Protein AF-A0A844EHK1-F1 (afdb_monomer)

InterPro domains:
  IPR004013 PHP domain [PF02811] (5-80)
  IPR010140 Histidinol phosphate phosphatase, HisJ [PTHR21039] (1-87)
  IPR016195 Polymerase/histidinol phosphatase-like [SSF89550] (1-87)

Organism: NCBI:txid152331

Mean predicted aligned error: 2.25 Å

Secondary structure (DSSP, 8-state):
--EEEEE--TT-TTS----HHHHHHHHHHTT-SEEEE-PPPPPPGGGGGT--S-THHHHSSS--GGGHHHHHHHHHHHHHHTTTT--

Solvent-accessible surface area (backbone atoms only — not comparable to full-atom values): 5171 Å² total; per-residue (Å²): 137,43,68,47,80,75,35,70,33,49,62,32,66,74,48,93,55,53,58,47,66,61,54,52,56,49,39,48,76,71,60,32,47,32,63,36,85,54,63,54,69,51,73,61,80,70,52,72,79,73,63,85,73,60,70,58,73,67,72,31,64,25,30,59,75,85,45,48,65,59,50,51,51,52,52,52,51,50,50,64,75,36,53,94,69,37,76

Sequence (87 aa):
MKREGHSHTEFCPHGSGDDVELMIQKAIKLGFQEYSITEHAPLPKQFAQRYAGQKTGLTEAAMAAGDLDAYFEKANRMKAKYADQIK

Radius of gyration: 14.9 Å; Cα contacts (8 Å, |Δi|>4): 104; chains: 1; bounding box: 32×22×42 Å

pLDDT: mean 97.66, std 1.94, range [84.62, 98.88]

Foldseek 3Di:
DAEAADDEALQQQPDPNDHVLVVVVVCLVVPAAEYDHDFDDQDDPCVVVVDDDDPCCNPRRGGHPVCVVVVCVSVVVSCVVCVVRHD

Structure (mmCIF, N/CA/C/O backbone):
data_AF-A0A844EHK1-F1
#
_entry.id   AF-A0A844EHK1-F1
#
loop_
_atom_site.group_PDB
_atom_site.id
_atom_site.type_symbol
_atom_site.label_atom_id
_atom_site.label_alt_id
_atom_site.label_comp_id
_atom_site.label_asym_id
_atom_site.label_entity_id
_atom_site.label_seq_id
_atom_site.pdbx_PDB_ins_code
_atom_site.Cartn_x
_atom_site.Cartn_y
_atom_site.Cartn_z
_atom_site.occupancy
_atom_site.B_iso_or_equiv
_atom_site.auth_seq_id
_atom_site.auth_comp_id
_atom_site.auth_asym_id
_atom_site.auth_atom_id
_atom_site.pdbx_PDB_model_num
ATOM 1 N N . MET A 1 1 ? -17.362 12.990 10.837 1.00 84.62 1 MET A N 1
ATOM 2 C CA . MET A 1 1 ? -16.584 11.776 10.519 1.00 84.62 1 MET A CA 1
ATOM 3 C C . MET A 1 1 ? -15.223 12.209 10.005 1.00 84.62 1 MET A C 1
ATOM 5 O O . MET A 1 1 ? -15.186 13.008 9.077 1.00 84.62 1 MET A O 1
ATOM 9 N N . LYS A 1 2 ? -14.126 11.781 10.638 1.00 97.62 2 LYS A N 1
ATOM 10 C CA . LYS A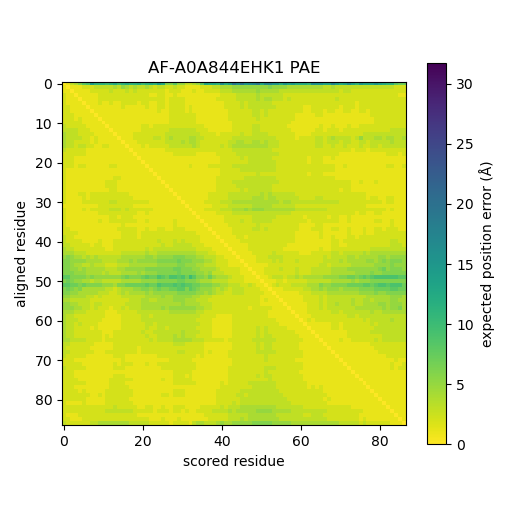 1 2 ? -12.759 12.149 10.228 1.00 97.62 2 LYS A CA 1
ATOM 11 C C . LYS A 1 2 ? -12.205 11.059 9.307 1.00 97.62 2 LYS A C 1
ATOM 13 O O . LYS A 1 2 ? -12.229 9.895 9.697 1.00 97.62 2 LYS A O 1
ATOM 18 N N . ARG A 1 3 ? -11.748 11.418 8.106 1.00 98.31 3 ARG A N 1
ATOM 19 C CA . ARG A 1 3 ? -11.352 10.469 7.053 1.00 98.31 3 ARG A CA 1
ATOM 20 C C . ARG A 1 3 ? -9.990 10.821 6.462 1.00 98.31 3 ARG A C 1
ATOM 22 O O . ARG A 1 3 ? -9.757 11.988 6.167 1.00 98.31 3 ARG A O 1
ATOM 29 N N . GLU A 1 4 ? -9.158 9.803 6.260 1.00 98.25 4 GLU A N 1
ATOM 30 C CA . GLU A 1 4 ? -7.997 9.844 5.371 1.00 98.25 4 GLU A CA 1
ATOM 31 C C . GLU A 1 4 ? -8.391 9.165 4.055 1.00 98.25 4 GLU A C 1
ATOM 33 O O . GLU A 1 4 ? -8.804 8.005 4.038 1.00 98.25 4 GLU A O 1
ATOM 38 N N . GLY A 1 5 ? -8.372 9.928 2.968 1.00 98.31 5 GLY A N 1
ATOM 39 C CA . GLY A 1 5 ? -8.830 9.486 1.653 1.00 98.31 5 GLY A CA 1
ATOM 40 C C . GLY A 1 5 ? -7.700 9.159 0.686 1.00 98.31 5 GLY A C 1
ATOM 41 O O . GLY A 1 5 ? -7.988 8.597 -0.368 1.00 98.31 5 GLY A O 1
ATOM 42 N N . HIS A 1 6 ? -6.459 9.517 1.022 1.00 98.56 6 HIS A N 1
ATOM 43 C CA . HIS A 1 6 ? -5.302 9.355 0.153 1.00 98.56 6 HIS A CA 1
ATOM 44 C C . HIS A 1 6 ? -4.059 9.051 0.991 1.00 98.56 6 HIS A C 1
ATOM 46 O O . HIS A 1 6 ? -3.436 9.947 1.560 1.0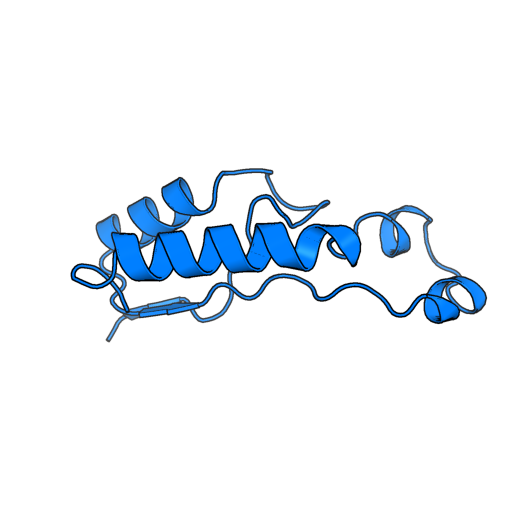0 98.56 6 HIS A O 1
ATOM 52 N N . SER A 1 7 ? -3.654 7.785 1.030 1.00 98.38 7 SER A N 1
ATOM 53 C CA . SER A 1 7 ? -2.408 7.366 1.668 1.00 98.38 7 SER A CA 1
ATOM 54 C C . SER A 1 7 ? -1.647 6.336 0.835 1.00 98.38 7 SER A C 1
ATOM 56 O O . SER A 1 7 ? -2.193 5.691 -0.059 1.00 98.38 7 SER A O 1
ATOM 58 N N . HIS A 1 8 ? -0.364 6.194 1.148 1.00 98.62 8 HIS A N 1
ATOM 59 C CA . HIS A 1 8 ? 0.552 5.246 0.519 1.00 98.62 8 HIS A CA 1
ATOM 60 C C . HIS A 1 8 ? 1.074 4.249 1.555 1.00 98.62 8 HIS A C 1
ATOM 62 O O . HIS A 1 8 ? 0.720 4.324 2.734 1.00 98.62 8 HIS A O 1
ATOM 68 N N . THR A 1 9 ? 1.890 3.306 1.104 1.00 98.75 9 THR A N 1
ATOM 69 C CA . THR A 1 9 ? 2.385 2.178 1.897 1.00 98.75 9 THR A CA 1
ATOM 70 C C . THR A 1 9 ? 3.881 1.967 1.682 1.00 98.75 9 THR A C 1
ATOM 72 O O . THR A 1 9 ? 4.521 2.683 0.909 1.00 98.75 9 THR A O 1
ATOM 75 N N . GLU A 1 10 ? 4.431 0.929 2.306 1.00 98.69 10 GLU A N 1
ATOM 76 C CA . GLU A 1 10 ? 5.774 0.426 2.021 1.00 98.69 10 GLU A CA 1
ATOM 77 C C . GLU A 1 10 ? 5.976 -0.014 0.554 1.00 98.69 10 GLU A C 1
ATOM 79 O O . GLU A 1 10 ? 7.113 -0.153 0.112 1.00 98.69 10 GLU A O 1
ATOM 84 N N . PHE A 1 11 ? 4.899 -0.203 -0.222 1.00 98.56 11 PHE A N 1
ATOM 85 C CA . PHE A 1 11 ? 4.963 -0.522 -1.655 1.00 98.56 11 PHE A CA 1
ATOM 86 C C . PHE A 1 11 ? 5.244 0.702 -2.540 1.00 98.56 11 PHE A C 1
ATOM 88 O O . PHE A 1 11 ? 5.441 0.551 -3.746 1.00 98.56 11 PHE A O 1
ATOM 95 N N . CYS A 1 12 ? 5.263 1.908 -1.969 1.00 98.38 12 CYS A N 1
ATOM 96 C CA . CYS A 1 12 ? 5.616 3.140 -2.659 1.00 98.38 12 CYS A CA 1
ATOM 97 C C . CYS A 1 12 ? 7.147 3.285 -2.728 1.00 98.38 12 CYS A C 1
ATOM 99 O O . CYS A 1 12 ? 7.762 3.576 -1.698 1.00 98.38 12 CYS A O 1
ATOM 101 N N . PRO A 1 13 ? 7.802 3.143 -3.899 1.00 98.06 13 PRO A N 1
ATOM 102 C CA . PRO A 1 13 ? 9.268 3.124 -3.947 1.00 98.06 13 PRO A CA 1
ATOM 103 C C . PRO A 1 13 ? 9.914 4.456 -3.547 1.00 98.06 13 PRO A C 1
ATOM 105 O O . PRO A 1 13 ? 11.036 4.473 -3.051 1.00 98.06 13 PRO A O 1
ATOM 108 N N . HIS A 1 14 ? 9.202 5.567 -3.746 1.00 97.75 14 HIS A N 1
ATOM 109 C CA . HIS A 1 14 ? 9.620 6.905 -3.322 1.00 97.75 14 HIS A CA 1
ATOM 110 C C . HIS A 1 14 ? 8.976 7.347 -1.993 1.00 97.75 14 HIS A C 1
ATOM 112 O O . HIS A 1 14 ? 8.981 8.534 -1.660 1.00 97.75 14 HIS A O 1
ATOM 118 N N . GLY A 1 15 ? 8.323 6.430 -1.273 1.00 96.69 15 GLY A N 1
ATOM 119 C CA . GLY A 1 15 ? 7.747 6.686 0.045 1.00 96.69 15 GLY A CA 1
ATOM 120 C C . GLY A 1 15 ? 8.805 6.690 1.152 1.00 96.69 15 GLY A C 1
ATOM 121 O O . GLY A 1 15 ? 9.992 6.488 0.910 1.00 96.69 15 GLY A O 1
ATOM 122 N N . SER A 1 16 ? 8.375 6.884 2.402 1.00 97.25 16 SER A N 1
ATOM 123 C CA . SER A 1 16 ? 9.267 6.751 3.567 1.00 97.25 16 SER A CA 1
ATOM 124 C C . SER A 1 16 ? 9.701 5.306 3.838 1.00 97.25 16 SER A C 1
ATOM 126 O O . SER A 1 16 ? 10.658 5.091 4.578 1.00 97.25 16 SER A O 1
ATOM 128 N N . GLY A 1 17 ? 9.000 4.323 3.262 1.00 97.25 17 GLY A N 1
ATOM 129 C CA . GLY A 1 17 ? 9.205 2.898 3.529 1.00 97.25 17 GLY A CA 1
ATOM 130 C C . GLY A 1 17 ? 8.592 2.416 4.849 1.00 97.25 17 GLY A C 1
ATOM 131 O O . GLY A 1 17 ? 8.851 1.285 5.256 1.00 97.25 17 GLY A O 1
ATOM 132 N N . ASP A 1 18 ? 7.796 3.251 5.524 1.00 98.38 18 ASP A N 1
ATOM 133 C CA . ASP A 1 18 ? 7.099 2.857 6.750 1.00 98.38 18 ASP A CA 1
ATOM 134 C C . ASP A 1 18 ? 6.060 1.762 6.468 1.00 98.38 18 ASP A C 1
ATOM 136 O O . ASP A 1 18 ? 5.329 1.823 5.480 1.00 98.38 18 ASP A O 1
ATOM 140 N N . ASP A 1 19 ? 5.945 0.791 7.380 1.00 98.62 19 ASP A N 1
ATOM 141 C CA . ASP A 1 19 ? 4.889 -0.223 7.313 1.00 98.62 19 ASP A CA 1
ATOM 142 C C . ASP A 1 19 ? 3.513 0.449 7.450 1.00 98.62 19 ASP A C 1
ATOM 144 O O . ASP A 1 19 ? 3.249 1.171 8.422 1.00 98.62 19 ASP A O 1
ATOM 148 N N . VAL A 1 20 ? 2.610 0.170 6.507 1.00 98.81 20 VAL A N 1
ATOM 149 C CA . VAL A 1 20 ? 1.240 0.701 6.508 1.00 98.81 20 VAL A CA 1
ATOM 150 C C . VAL A 1 20 ? 0.490 0.441 7.821 1.00 98.81 20 VAL A C 1
ATOM 152 O O . VAL A 1 20 ? -0.354 1.241 8.225 1.00 98.81 20 VAL A O 1
ATOM 155 N N . GLU A 1 21 ? 0.812 -0.627 8.552 1.00 98.81 21 GLU A N 1
ATOM 156 C CA . GLU A 1 21 ? 0.228 -0.901 9.862 1.00 98.81 21 GLU A CA 1
ATOM 157 C C . GLU A 1 21 ? 0.521 0.226 10.866 1.00 98.81 21 GLU A C 1
ATOM 159 O O . GLU A 1 21 ? -0.380 0.664 11.586 1.00 98.81 21 GLU A O 1
ATOM 164 N N . LEU A 1 22 ? 1.751 0.749 10.889 1.00 98.75 22 LEU A N 1
ATOM 165 C CA . LEU A 1 22 ? 2.122 1.864 11.767 1.00 98.75 22 LEU A CA 1
ATOM 166 C C . LEU A 1 22 ? 1.325 3.124 11.416 1.00 98.75 22 LEU A C 1
ATOM 168 O O . LEU A 1 22 ? 0.893 3.869 12.304 1.00 98.75 22 LEU A O 1
ATOM 172 N N . MET A 1 23 ? 1.085 3.341 10.123 1.00 98.75 23 MET A N 1
ATOM 173 C CA . MET A 1 23 ? 0.300 4.466 9.620 1.00 98.75 23 MET A CA 1
ATOM 174 C C . MET A 1 23 ? -1.177 4.345 10.022 1.00 98.75 23 MET A C 1
ATOM 176 O O . MET A 1 23 ? -1.753 5.317 10.517 1.00 98.75 23 MET A O 1
ATOM 180 N N . ILE A 1 24 ? -1.769 3.152 9.907 1.00 98.88 24 ILE A N 1
ATOM 181 C CA . ILE A 1 24 ? -3.146 2.866 10.345 1.00 98.88 24 ILE A CA 1
ATOM 182 C C . ILE A 1 24 ? -3.283 3.056 11.860 1.00 98.88 24 ILE A C 1
ATOM 184 O O . ILE A 1 24 ? -4.187 3.754 12.322 1.00 98.88 24 ILE A O 1
ATOM 188 N N . GLN A 1 25 ? -2.354 2.512 12.652 1.00 98.88 25 GLN A N 1
ATOM 189 C CA . GLN A 1 25 ? -2.351 2.687 14.108 1.00 98.88 25 GLN A CA 1
ATOM 190 C C . GLN A 1 25 ? -2.256 4.167 14.506 1.00 98.88 25 GLN A C 1
ATOM 192 O O . GLN A 1 25 ? -2.907 4.606 15.459 1.00 98.88 25 GLN A O 1
ATOM 197 N N . LYS A 1 26 ? -1.467 4.963 13.775 1.00 98.75 26 LYS A N 1
ATOM 198 C CA . LYS A 1 26 ? -1.396 6.415 13.970 1.00 98.75 26 LYS A CA 1
ATOM 199 C C . LYS A 1 26 ? -2.719 7.095 13.611 1.00 98.75 26 LYS A C 1
ATOM 201 O O . LYS A 1 26 ? -3.166 7.951 14.371 1.00 98.75 26 LYS A O 1
ATOM 206 N N . ALA A 1 27 ? -3.366 6.709 12.511 1.00 98.75 27 ALA A N 1
ATOM 207 C CA . ALA A 1 27 ? -4.670 7.246 12.120 1.00 98.75 27 ALA A CA 1
ATOM 208 C C . ALA A 1 27 ? -5.740 6.981 13.197 1.00 98.75 27 ALA A C 1
ATOM 210 O O . ALA A 1 27 ? -6.441 7.911 13.603 1.00 98.75 27 ALA A O 1
ATOM 211 N N . ILE A 1 28 ? -5.789 5.762 13.744 1.00 98.75 28 ILE A N 1
ATOM 212 C CA . ILE A 1 28 ? -6.678 5.394 14.859 1.00 98.75 28 ILE A CA 1
ATOM 213 C C . ILE A 1 28 ? -6.415 6.288 16.080 1.00 98.75 28 ILE A C 1
ATOM 215 O O . ILE A 1 28 ? -7.338 6.916 16.597 1.00 98.75 28 ILE A O 1
ATOM 219 N N . LYS A 1 29 ? -5.149 6.432 16.505 1.00 98.69 29 LYS A N 1
ATOM 220 C CA . LYS A 1 29 ? -4.766 7.306 17.636 1.00 98.69 29 LYS A CA 1
ATOM 221 C C . LYS A 1 29 ? -5.166 8.770 17.425 1.00 98.69 29 LYS A C 1
ATOM 223 O O . LYS A 1 29 ? -5.458 9.474 18.385 1.00 98.69 29 LYS A O 1
ATOM 228 N N . LEU A 1 30 ? -5.183 9.232 16.176 1.00 98.50 30 LEU A N 1
ATOM 229 C CA . LEU A 1 30 ? -5.589 10.588 15.796 1.00 98.50 30 LEU A CA 1
ATOM 230 C C . LEU A 1 30 ? -7.110 10.743 15.604 1.00 98.50 30 LEU A C 1
ATOM 232 O O . LEU A 1 30 ? -7.559 11.819 15.187 1.00 98.50 30 LEU A O 1
ATOM 236 N N . GLY A 1 31 ? -7.900 9.703 15.885 1.00 98.44 31 GLY A N 1
ATOM 237 C CA . GLY A 1 31 ? -9.362 9.723 15.834 1.00 98.44 31 GLY A CA 1
ATOM 238 C C . GLY A 1 31 ? -9.956 9.671 14.423 1.00 98.44 31 GLY A C 1
ATOM 239 O O . GLY A 1 31 ? -11.073 10.155 14.222 1.00 98.44 31 GLY A O 1
ATOM 240 N N . PHE A 1 32 ? -9.217 9.154 13.434 1.00 98.75 32 PHE A N 1
ATOM 241 C CA . PHE A 1 32 ? -9.783 8.851 12.116 1.00 98.75 32 PHE A CA 1
ATOM 242 C C . PHE A 1 32 ? -10.730 7.648 12.197 1.00 98.75 32 PHE A C 1
ATOM 244 O O . PHE A 1 32 ? -10.499 6.715 12.955 1.00 98.75 32 PHE A O 1
ATOM 251 N N . GLN A 1 33 ? -11.806 7.701 11.414 1.00 98.44 33 GLN A N 1
ATOM 252 C CA . GLN A 1 33 ? -12.882 6.702 11.373 1.00 98.44 33 GLN A CA 1
ATOM 253 C C . GLN A 1 33 ? -12.927 5.960 10.032 1.00 98.44 33 GLN A C 1
ATOM 255 O O . GLN A 1 33 ? -13.505 4.882 9.959 1.00 98.44 33 GLN A O 1
ATOM 260 N N . GLU A 1 34 ? -12.316 6.523 8.987 1.00 98.62 34 GLU A N 1
ATOM 261 C CA . GLU A 1 34 ? -12.195 5.915 7.660 1.00 98.62 34 GLU A CA 1
ATOM 262 C C . GLU A 1 34 ? -10.788 6.178 7.106 1.00 98.62 34 GLU A C 1
ATOM 264 O O . GLU A 1 34 ? -10.278 7.299 7.237 1.00 98.62 34 GLU A O 1
ATOM 269 N N . TYR A 1 35 ? -10.171 5.161 6.505 1.00 98.69 35 TYR A N 1
ATOM 270 C CA . TYR A 1 35 ? -8.810 5.216 5.970 1.00 98.69 35 TYR A CA 1
ATOM 271 C C . TYR A 1 35 ? -8.718 4.504 4.617 1.00 98.69 35 TYR A C 1
ATOM 273 O O . TYR A 1 35 ? -9.072 3.337 4.481 1.00 98.69 35 TYR A O 1
ATOM 281 N N . SER A 1 36 ? -8.236 5.203 3.591 1.00 98.69 36 SER A N 1
ATOM 282 C CA . SER A 1 36 ? -8.080 4.657 2.239 1.00 98.69 36 SER A CA 1
ATOM 283 C C . SER A 1 36 ? -6.607 4.431 1.910 1.00 98.69 36 SER A C 1
ATOM 285 O O . SER A 1 36 ? -5.847 5.390 1.862 1.00 98.69 36 SER A O 1
ATOM 287 N N . ILE A 1 37 ? -6.232 3.181 1.625 1.00 98.75 37 ILE A N 1
ATOM 288 C CA . ILE A 1 37 ? -4.938 2.844 1.016 1.00 98.75 37 ILE A CA 1
ATOM 289 C C . ILE A 1 37 ? -5.059 3.072 -0.497 1.00 98.75 37 ILE A C 1
ATOM 291 O O . ILE A 1 37 ? -5.884 2.433 -1.153 1.00 98.75 37 ILE A O 1
ATOM 295 N N . THR A 1 38 ? -4.261 3.989 -1.046 1.00 98.50 38 THR A N 1
ATOM 296 C CA . THR A 1 38 ? -4.342 4.449 -2.443 1.00 98.50 38 THR A CA 1
ATOM 297 C C . THR A 1 38 ? -2.969 4.438 -3.106 1.00 98.50 38 THR A C 1
ATOM 299 O O . THR A 1 38 ? -2.457 5.471 -3.538 1.00 98.50 38 THR A O 1
ATOM 302 N N . GLU A 1 39 ? -2.349 3.262 -3.159 1.00 98.62 39 GLU A N 1
ATOM 303 C CA . GLU A 1 39 ? -1.002 3.133 -3.705 1.00 98.62 39 GLU A CA 1
ATOM 304 C C . GLU A 1 39 ? -0.932 3.434 -5.213 1.00 98.62 39 GLU A C 1
ATOM 306 O O . GLU A 1 39 ? -1.914 3.293 -5.950 1.00 98.62 39 GLU A O 1
ATOM 311 N N . HIS A 1 40 ? 0.246 3.839 -5.687 1.00 98.50 40 HIS A N 1
ATOM 312 C CA . HIS A 1 40 ? 0.498 4.053 -7.106 1.00 98.50 40 HIS A CA 1
ATOM 313 C C . HIS A 1 40 ?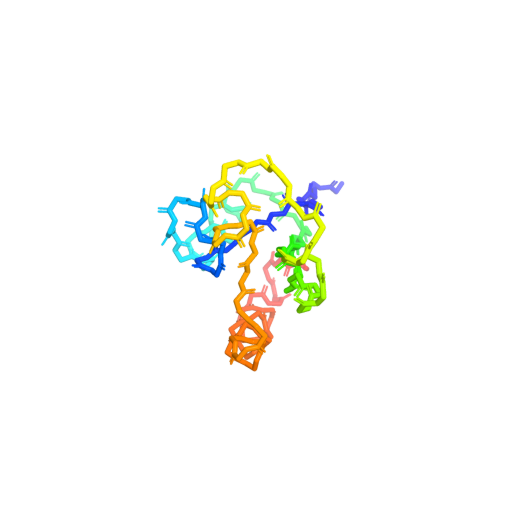 0.391 2.743 -7.895 1.00 98.50 40 HIS A C 1
ATOM 315 O O . HIS A 1 40 ? 1.163 1.804 -7.694 1.00 98.50 40 HIS A O 1
ATOM 321 N N . ALA A 1 41 ? -0.557 2.698 -8.833 1.00 98.19 41 ALA A N 1
ATOM 322 C CA . ALA A 1 41 ? -0.713 1.570 -9.740 1.00 98.19 41 ALA A CA 1
ATOM 323 C C . ALA A 1 41 ? 0.527 1.406 -10.644 1.00 98.19 41 ALA A C 1
ATOM 325 O O . ALA A 1 41 ? 1.084 2.416 -11.088 1.00 98.19 41 ALA A O 1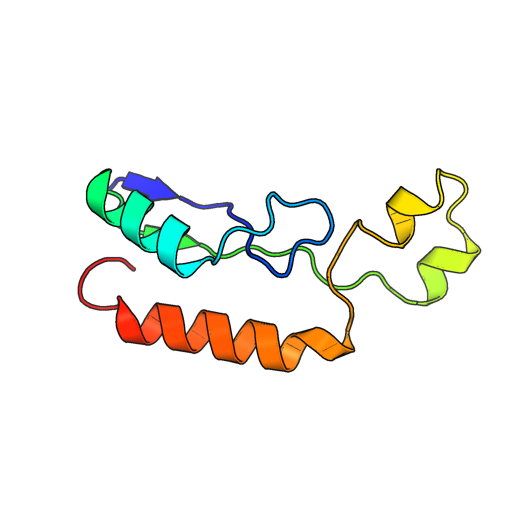
ATOM 326 N N . PRO A 1 42 ? 0.926 0.163 -10.981 1.00 98.19 42 PRO A N 1
ATOM 327 C CA . PRO A 1 42 ? 2.057 -0.086 -11.865 1.00 98.19 42 PRO A CA 1
ATOM 328 C C . PRO A 1 42 ? 1.955 0.680 -13.185 1.00 98.19 42 PRO A C 1
ATOM 330 O O . PRO A 1 42 ? 0.908 0.695 -13.841 1.00 98.19 42 PRO A O 1
ATOM 333 N N . LEU A 1 43 ? 3.070 1.274 -13.610 1.00 97.44 43 LEU A N 1
ATOM 334 C CA . LEU A 1 43 ? 3.125 1.978 -14.886 1.00 97.44 43 LEU A CA 1
ATOM 335 C C . LEU A 1 43 ? 2.938 1.002 -16.064 1.00 97.44 43 LEU A C 1
ATOM 337 O O . LEU A 1 43 ? 3.496 -0.102 -16.056 1.00 97.44 43 LEU A O 1
ATOM 341 N N . PRO A 1 44 ? 2.221 1.400 -17.133 1.00 96.00 44 PRO A N 1
ATOM 342 C CA . PRO A 1 44 ? 2.152 0.608 -18.356 1.00 96.00 44 PRO A CA 1
ATOM 343 C C . PRO A 1 44 ? 3.549 0.371 -18.939 1.00 96.00 44 PRO A C 1
ATOM 345 O O . PRO A 1 44 ? 4.317 1.316 -19.118 1.00 96.00 44 PRO A O 1
ATOM 348 N N . LYS A 1 45 ? 3.873 -0.871 -19.320 1.00 93.38 45 LYS A N 1
ATOM 349 C CA . LYS A 1 45 ? 5.211 -1.226 -19.841 1.00 93.38 45 LYS A CA 1
ATOM 350 C C . LYS A 1 45 ? 5.640 -0.362 -21.034 1.00 93.38 45 LYS A C 1
ATOM 352 O O . LYS A 1 45 ? 6.808 -0.009 -21.159 1.00 93.38 45 LYS A O 1
ATOM 357 N N . GLN A 1 46 ? 4.698 -0.000 -21.904 1.00 95.56 46 GLN A N 1
ATOM 358 C CA . GLN A 1 46 ? 4.960 0.813 -23.094 1.00 95.56 46 GLN A CA 1
ATOM 359 C C . GLN A 1 46 ? 5.264 2.282 -22.761 1.00 95.56 46 GLN A C 1
ATOM 361 O O . GLN A 1 46 ? 5.834 2.983 -23.594 1.00 95.56 46 GLN A O 1
ATOM 366 N N . PHE A 1 47 ? 4.929 2.763 -21.557 1.00 95.44 47 PHE A N 1
ATOM 367 C CA . PHE A 1 47 ? 5.199 4.143 -21.148 1.00 95.44 47 PHE A CA 1
ATOM 368 C C . PHE A 1 47 ? 6.702 4.456 -21.136 1.00 95.44 47 PHE A C 1
ATOM 370 O O . PHE A 1 47 ? 7.111 5.534 -21.569 1.00 95.44 47 PHE A O 1
ATOM 377 N N . ALA A 1 48 ? 7.535 3.475 -20.766 1.00 92.81 48 ALA A N 1
ATOM 378 C CA . ALA A 1 48 ? 8.993 3.597 -20.770 1.00 92.81 48 ALA A CA 1
ATOM 379 C C . ALA A 1 48 ? 9.584 3.931 -22.155 1.00 92.81 48 ALA A C 1
ATOM 381 O O . ALA A 1 48 ? 10.683 4.465 -22.234 1.00 92.81 48 ALA A O 1
ATOM 382 N N . GLN A 1 49 ? 8.858 3.661 -23.248 1.00 95.56 49 GLN A N 1
ATOM 383 C CA . GLN A 1 49 ? 9.302 3.975 -24.612 1.00 95.56 4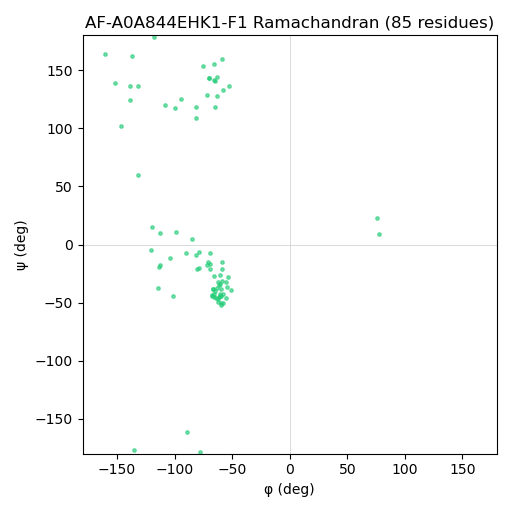9 GLN A CA 1
ATOM 384 C C . GLN A 1 49 ? 9.120 5.455 -24.980 1.00 95.56 49 GLN A C 1
ATOM 386 O O . GLN A 1 49 ? 9.714 5.919 -25.948 1.00 95.56 49 GLN A O 1
ATOM 391 N N . ARG A 1 50 ? 8.256 6.185 -24.260 1.00 95.25 50 ARG A N 1
ATOM 392 C CA . ARG A 1 50 ? 7.903 7.58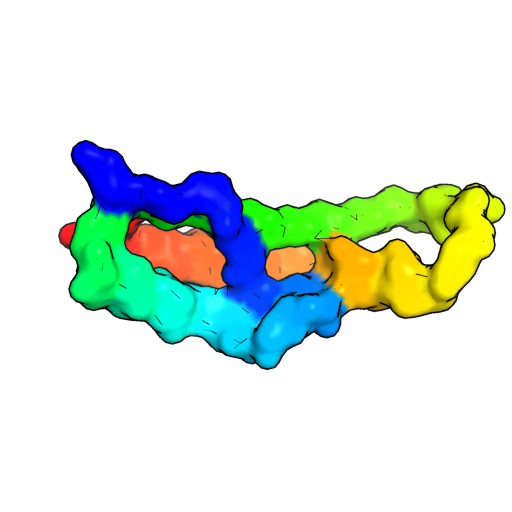7 -24.557 1.00 95.25 50 ARG A CA 1
ATOM 393 C C . ARG A 1 50 ? 8.385 8.573 -23.503 1.00 95.25 50 ARG A C 1
ATOM 395 O O . ARG A 1 50 ? 8.395 9.775 -23.748 1.00 95.25 50 ARG A O 1
ATOM 402 N N . TYR A 1 51 ? 8.725 8.082 -22.321 1.00 96.19 51 TYR A N 1
ATOM 403 C CA . TYR A 1 51 ? 9.139 8.921 -21.214 1.00 96.19 51 TYR A CA 1
ATOM 404 C C . TYR A 1 51 ? 10.538 9.508 -21.451 1.00 96.19 51 TYR A C 1
ATOM 406 O O . TYR A 1 51 ? 11.484 8.778 -21.734 1.00 96.19 51 TYR A O 1
ATOM 414 N N . ALA A 1 52 ? 10.664 10.828 -21.306 1.00 95.81 52 ALA A N 1
ATOM 415 C CA . ALA A 1 52 ? 11.901 11.579 -21.548 1.00 95.81 52 ALA A CA 1
ATOM 416 C C . ALA A 1 52 ? 12.418 12.325 -20.299 1.00 95.81 52 ALA A C 1
ATOM 418 O O . ALA A 1 52 ? 13.239 13.232 -20.411 1.00 95.81 52 ALA A O 1
ATOM 419 N N . GLY A 1 53 ? 11.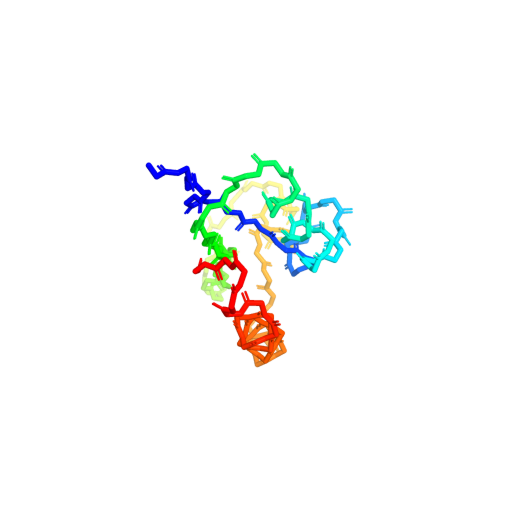903 11.987 -19.112 1.00 95.62 53 GLY A N 1
ATOM 420 C CA . GLY A 1 53 ? 12.340 12.573 -17.844 1.00 95.62 53 GLY A CA 1
ATOM 421 C C . GLY A 1 53 ? 13.499 11.811 -17.194 1.00 95.62 53 GLY A C 1
ATOM 422 O O . GLY A 1 53 ? 14.200 11.025 -17.830 1.00 95.62 53 GLY A O 1
ATOM 423 N N . GLN A 1 54 ? 13.692 12.026 -15.893 1.00 96.88 54 GLN A N 1
ATOM 424 C CA . GLN A 1 54 ? 14.728 11.331 -15.125 1.00 96.88 54 GLN A CA 1
ATOM 425 C C . GLN A 1 54 ? 14.390 9.851 -14.944 1.00 96.88 54 GLN A C 1
ATOM 427 O O . GLN A 1 54 ? 13.241 9.503 -14.693 1.00 96.88 54 GLN A O 1
ATOM 432 N N . LYS A 1 55 ? 15.401 8.974 -14.981 1.00 95.06 55 LYS A N 1
ATOM 433 C CA . LYS A 1 55 ? 15.219 7.519 -14.822 1.00 95.06 55 LYS A CA 1
ATOM 434 C C . LYS A 1 55 ? 14.390 7.149 -13.582 1.00 95.06 55 LYS A C 1
ATOM 436 O O . LYS A 1 55 ? 13.544 6.264 -13.668 1.00 95.06 55 LYS A O 1
ATOM 441 N N . THR A 1 56 ? 14.589 7.859 -12.474 1.00 96.00 56 THR A N 1
ATOM 442 C CA . THR A 1 56 ? 13.853 7.679 -11.212 1.00 96.00 56 THR A CA 1
ATOM 443 C C . THR A 1 56 ? 12.349 7.910 -11.361 1.00 96.00 56 THR A C 1
ATOM 445 O O . THR A 1 56 ? 11.558 7.171 -10.788 1.00 96.00 56 THR A O 1
ATOM 448 N N . GLY A 1 57 ? 11.922 8.828 -12.232 1.00 95.44 57 GLY A N 1
ATOM 449 C CA . GLY A 1 57 ? 10.505 9.041 -12.534 1.00 95.44 57 GLY A CA 1
ATOM 450 C C . GLY A 1 57 ? 9.836 7.897 -13.307 1.00 95.44 57 GLY A C 1
ATOM 451 O O . GLY A 1 57 ? 8.619 7.913 -13.467 1.00 95.44 57 GLY A O 1
ATOM 452 N N . LEU A 1 58 ? 10.599 6.900 -13.771 1.00 95.31 58 LEU A N 1
ATOM 453 C CA . LEU A 1 58 ? 10.070 5.612 -14.234 1.00 95.31 58 LEU A CA 1
ATOM 454 C C . LEU A 1 58 ? 10.238 4.509 -13.194 1.00 95.31 58 LEU A C 1
ATOM 456 O O . LEU A 1 58 ? 9.330 3.704 -13.020 1.00 95.31 58 LEU A O 1
ATOM 460 N N . THR A 1 59 ? 11.411 4.423 -12.563 1.00 95.25 59 THR A N 1
ATOM 461 C CA . THR A 1 59 ? 11.762 3.273 -11.719 1.00 95.25 59 THR A CA 1
ATOM 462 C C . THR A 1 59 ? 11.171 3.337 -10.319 1.00 95.25 59 THR A C 1
ATOM 464 O O . THR A 1 59 ? 11.064 2.295 -9.686 1.00 95.25 59 THR A O 1
ATOM 467 N N . GLU A 1 60 ? 10.802 4.525 -9.839 1.00 97.12 60 GLU A N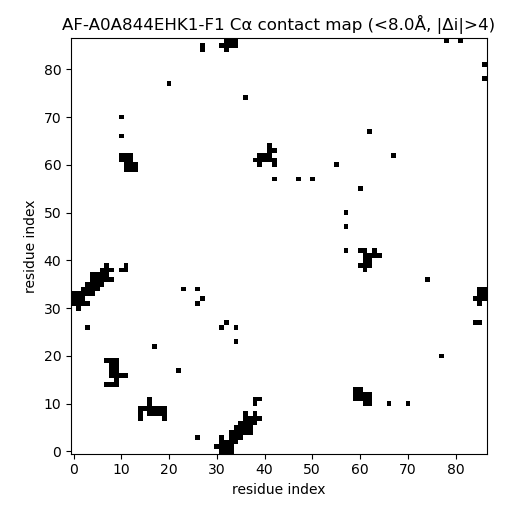 1
ATOM 468 C CA . GLU A 1 60 ? 10.351 4.730 -8.456 1.00 97.12 60 GLU A CA 1
ATOM 469 C C . GLU A 1 60 ? 8.926 5.289 -8.356 1.00 97.12 60 GLU A C 1
ATOM 471 O O . GLU A 1 60 ? 8.387 5.409 -7.263 1.00 97.12 60 GLU A O 1
ATOM 476 N N . ALA A 1 61 ? 8.293 5.615 -9.486 1.00 97.19 61 ALA A N 1
ATOM 477 C CA . ALA A 1 61 ? 6.982 6.268 -9.522 1.00 97.19 61 ALA A CA 1
ATOM 478 C C . ALA A 1 61 ? 5.814 5.384 -9.048 1.00 97.19 61 ALA A C 1
ATOM 480 O O . ALA A 1 61 ? 4.749 5.904 -8.724 1.00 97.19 61 ALA A O 1
ATOM 481 N N . ALA A 1 62 ? 5.974 4.060 -9.071 1.00 98.06 62 ALA A N 1
ATOM 482 C CA . ALA A 1 62 ? 4.949 3.105 -8.667 1.00 98.06 62 ALA A CA 1
ATOM 483 C C . ALA A 1 62 ? 5.555 1.735 -8.346 1.00 98.06 62 ALA A C 1
ATOM 485 O O . ALA A 1 62 ? 6.670 1.435 -8.776 1.00 98.06 62 ALA A O 1
ATOM 486 N N . MET A 1 63 ? 4.790 0.889 -7.652 1.00 97.94 63 MET A N 1
ATOM 487 C CA . MET A 1 63 ? 5.150 -0.516 -7.432 1.00 97.94 63 MET A CA 1
ATOM 488 C C . MET A 1 63 ? 5.317 -1.281 -8.758 1.00 97.94 63 MET A C 1
ATOM 490 O O . MET A 1 63 ? 4.757 -0.897 -9.796 1.00 97.94 63 MET A O 1
ATOM 494 N N . ALA A 1 64 ? 6.021 -2.415 -8.734 1.00 97.19 64 ALA A N 1
ATOM 495 C CA . ALA A 1 64 ? 6.055 -3.297 -9.892 1.00 97.19 64 ALA A CA 1
ATOM 496 C C . ALA A 1 64 ? 4.741 -4.085 -10.015 1.00 97.19 64 ALA A C 1
ATOM 498 O O . ALA A 1 64 ? 4.072 -4.395 -9.034 1.00 97.19 64 ALA A O 1
ATOM 499 N N . ALA A 1 65 ? 4.384 -4.499 -11.235 1.00 97.12 65 ALA A N 1
ATOM 500 C CA . ALA A 1 65 ? 3.195 -5.333 -11.445 1.00 97.12 65 ALA A CA 1
ATOM 501 C C . ALA A 1 65 ? 3.262 -6.685 -10.706 1.00 97.12 65 ALA A C 1
ATOM 503 O O . ALA A 1 65 ? 2.222 -7.243 -10.375 1.00 97.12 65 ALA A O 1
ATOM 504 N N . GLY A 1 66 ? 4.471 -7.197 -10.447 1.00 98.00 66 GLY A N 1
ATOM 505 C CA . GLY A 1 66 ? 4.680 -8.418 -9.663 1.00 98.00 66 GLY A CA 1
ATOM 506 C C . GLY A 1 66 ? 4.387 -8.261 -8.168 1.00 98.00 66 GLY A C 1
ATOM 507 O O . GLY A 1 66 ? 4.206 -9.268 -7.495 1.00 98.00 66 GLY A O 1
ATOM 508 N N . ASP A 1 67 ? 4.287 -7.028 -7.663 1.00 98.19 67 ASP A N 1
ATOM 509 C CA . ASP A 1 67 ? 4.032 -6.754 -6.245 1.00 98.19 67 ASP A CA 1
ATOM 510 C C . ASP A 1 67 ? 2.533 -6.661 -5.923 1.00 98.19 67 ASP A C 1
ATOM 512 O O . ASP A 1 67 ? 2.162 -6.582 -4.753 1.00 98.19 67 ASP A O 1
ATOM 516 N N . LEU A 1 68 ? 1.656 -6.691 -6.938 1.00 98.62 68 LEU A N 1
ATOM 517 C CA . LEU A 1 68 ? 0.209 -6.517 -6.764 1.00 98.62 68 LEU A CA 1
ATOM 518 C C . LEU A 1 68 ? -0.400 -7.547 -5.811 1.00 98.62 68 LEU A C 1
ATOM 520 O O . LEU A 1 68 ? -1.214 -7.178 -4.967 1.00 98.62 68 LEU A O 1
ATOM 524 N N . ASP A 1 69 ? -0.002 -8.814 -5.920 1.00 98.69 69 ASP A N 1
ATOM 525 C CA . ASP A 1 69 ? -0.536 -9.873 -5.061 1.00 98.69 69 ASP A CA 1
ATOM 526 C C . ASP A 1 69 ? -0.167 -9.621 -3.593 1.00 98.69 69 ASP A C 1
ATOM 528 O O . ASP A 1 69 ? -1.036 -9.645 -2.720 1.00 98.69 69 ASP A O 1
ATOM 532 N N . ALA A 1 70 ? 1.096 -9.274 -3.325 1.00 98.69 70 ALA A N 1
ATOM 533 C CA . ALA A 1 70 ? 1.569 -8.939 -1.984 1.00 98.69 70 ALA A CA 1
ATOM 534 C C . ALA A 1 70 ? 0.904 -7.661 -1.441 1.00 98.69 70 ALA A C 1
ATOM 536 O O . ALA A 1 70 ? 0.522 -7.610 -0.268 1.00 98.69 70 ALA A O 1
ATOM 537 N N . TYR A 1 71 ? 0.714 -6.649 -2.295 1.00 98.81 71 TYR A N 1
ATOM 538 C CA . TYR A 1 71 ? -0.005 -5.422 -1.961 1.00 98.81 71 TYR A CA 1
ATOM 539 C C . TYR A 1 71 ? -1.448 -5.717 -1.541 1.00 98.81 71 TYR A C 1
ATOM 541 O O . TYR A 1 71 ? -1.878 -5.302 -0.461 1.00 98.81 71 TYR A O 1
ATOM 549 N N . PHE A 1 72 ? -2.197 -6.469 -2.353 1.00 98.81 72 PHE A N 1
ATOM 550 C CA . PHE A 1 72 ? -3.584 -6.806 -2.041 1.00 98.81 72 PHE A CA 1
ATOM 551 C C . PHE A 1 72 ? -3.690 -7.709 -0.815 1.00 98.81 72 PHE A C 1
ATOM 553 O O . PHE A 1 72 ? -4.593 -7.511 -0.001 1.00 98.81 72 PHE A O 1
ATOM 560 N N . GLU A 1 73 ? -2.778 -8.665 -0.637 1.00 98.88 73 GLU A N 1
ATOM 561 C CA . GLU A 1 73 ? -2.735 -9.496 0.566 1.00 98.88 73 GLU A CA 1
ATOM 562 C C . GLU A 1 73 ? -2.535 -8.634 1.820 1.00 98.88 73 GLU A C 1
ATOM 564 O O . GLU A 1 73 ? -3.323 -8.723 2.768 1.00 98.88 73 GLU A O 1
ATOM 569 N N . LYS A 1 74 ? -1.534 -7.741 1.818 1.00 98.81 74 LYS A N 1
ATOM 570 C CA . LYS A 1 74 ? -1.253 -6.844 2.948 1.00 98.81 74 LYS A CA 1
ATOM 571 C C . LYS A 1 74 ? -2.430 -5.909 3.221 1.00 98.81 74 LYS A C 1
ATOM 573 O O . LYS A 1 74 ? -2.874 -5.830 4.367 1.00 98.81 74 LYS A O 1
ATOM 578 N N . ALA A 1 75 ? -2.964 -5.244 2.196 1.00 98.75 75 ALA A N 1
ATOM 579 C CA . ALA A 1 75 ? -4.074 -4.304 2.336 1.00 98.75 75 ALA A CA 1
ATOM 580 C C . ALA A 1 75 ? -5.342 -4.987 2.874 1.00 98.75 75 ALA A C 1
ATOM 582 O O . ALA A 1 75 ? -5.959 -4.491 3.819 1.00 98.75 75 ALA A O 1
ATOM 583 N N . ASN A 1 76 ? -5.701 -6.162 2.345 1.00 98.81 76 ASN A N 1
ATOM 584 C CA . ASN A 1 76 ? -6.856 -6.923 2.826 1.00 98.81 76 ASN A CA 1
ATOM 585 C C . ASN A 1 76 ? -6.649 -7.438 4.254 1.00 98.81 76 ASN A C 1
ATOM 587 O O . ASN A 1 76 ? -7.574 -7.379 5.066 1.00 98.81 76 ASN A O 1
ATOM 591 N N . ARG A 1 77 ? -5.430 -7.879 4.596 1.00 98.88 77 ARG A N 1
ATOM 592 C CA . ARG A 1 77 ? -5.078 -8.270 5.967 1.00 98.88 77 ARG A CA 1
ATOM 593 C C . ARG A 1 77 ? -5.234 -7.104 6.938 1.00 98.88 77 ARG A C 1
ATOM 595 O O . ARG A 1 77 ? -5.787 -7.295 8.016 1.00 98.88 77 ARG A O 1
ATOM 602 N N . MET A 1 78 ? -4.776 -5.906 6.571 1.00 98.81 78 MET A N 1
ATOM 603 C CA . MET A 1 78 ? -4.927 -4.709 7.405 1.00 98.81 78 MET A CA 1
ATOM 604 C C . MET A 1 78 ? -6.389 -4.305 7.564 1.00 98.81 78 MET A C 1
ATOM 606 O O . MET A 1 78 ? -6.835 -4.076 8.688 1.00 98.81 78 MET A O 1
ATOM 610 N N . LYS A 1 79 ? -7.150 -4.306 6.466 1.00 98.75 79 LYS A N 1
ATOM 611 C CA . LYS A 1 79 ? -8.591 -4.049 6.488 1.00 98.75 79 LYS A CA 1
ATOM 612 C C . LYS A 1 79 ? -9.319 -4.996 7.444 1.00 98.75 79 LYS A C 1
ATOM 614 O O . LYS A 1 79 ? -10.121 -4.542 8.247 1.00 98.75 79 LYS A O 1
ATOM 619 N N . ALA A 1 80 ? -9.017 -6.295 7.397 1.00 98.81 80 ALA A N 1
ATOM 620 C CA . ALA A 1 80 ? -9.616 -7.277 8.301 1.00 98.81 80 ALA A CA 1
ATOM 621 C C . ALA A 1 80 ? -9.162 -7.088 9.759 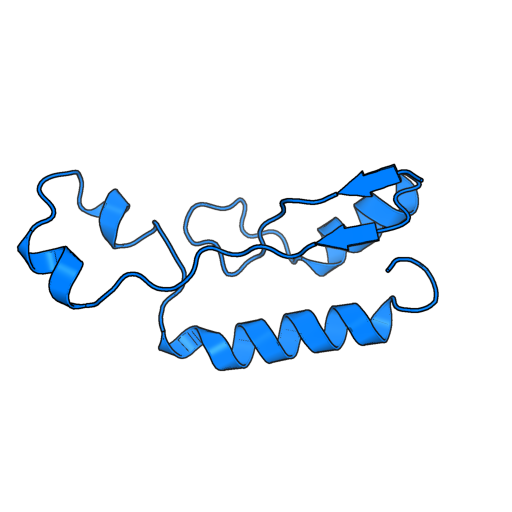1.00 98.81 80 ALA A C 1
ATOM 623 O O . ALA A 1 80 ? -9.984 -7.116 10.669 1.00 98.81 80 ALA A O 1
ATOM 624 N N . LYS A 1 81 ? -7.862 -6.861 9.985 1.00 98.88 81 LYS A N 1
ATOM 625 C CA . LYS A 1 81 ? -7.266 -6.716 11.323 1.00 98.88 81 LYS A CA 1
ATOM 626 C C . LYS A 1 81 ? -7.813 -5.518 12.105 1.00 98.88 81 LYS A C 1
ATOM 628 O O . LYS A 1 81 ? -7.889 -5.586 13.329 1.00 98.88 81 LYS A O 1
ATOM 633 N N . TYR A 1 82 ? -8.172 -4.435 11.419 1.00 98.75 82 TYR A N 1
ATOM 634 C CA . TYR A 1 82 ? -8.610 -3.185 12.046 1.00 98.75 82 TYR A CA 1
ATOM 635 C C . TYR A 1 82 ? -10.088 -2.842 11.818 1.00 98.75 82 TYR A C 1
ATOM 637 O O . TYR A 1 82 ? -10.503 -1.750 12.201 1.00 98.75 82 TYR A O 1
ATOM 645 N N . ALA A 1 83 ? -10.888 -3.765 11.271 1.00 98.56 83 ALA A N 1
ATOM 646 C CA . ALA A 1 83 ? -12.286 -3.525 10.892 1.00 98.56 83 ALA A CA 1
ATOM 647 C C . ALA A 1 83 ? -13.173 -2.985 12.034 1.00 98.56 83 ALA A C 1
ATOM 649 O O . ALA A 1 83 ? -14.072 -2.186 11.783 1.00 98.56 83 ALA A O 1
ATOM 650 N N . ASP A 1 84 ? -12.900 -3.375 13.284 1.00 98.50 84 ASP A N 1
ATOM 651 C CA . ASP A 1 84 ? -13.654 -2.917 14.464 1.00 98.50 84 ASP A CA 1
ATOM 652 C C . ASP A 1 84 ? -13.215 -1.532 14.979 1.00 98.50 84 ASP A C 1
ATOM 654 O O . ASP A 1 84 ? -13.839 -0.970 15.879 1.00 98.50 84 ASP A O 1
ATOM 658 N N . GLN A 1 85 ? -12.118 -0.984 14.451 1.00 98.62 85 GLN A N 1
ATOM 659 C CA . GLN A 1 85 ? -11.503 0.261 14.927 1.00 98.62 85 GLN A CA 1
ATOM 660 C C . GLN A 1 85 ? -11.578 1.385 13.893 1.00 98.62 85 GLN A C 1
ATOM 662 O O . GLN A 1 85 ? -11.747 2.548 14.261 1.00 98.62 85 GLN A O 1
ATOM 667 N N . ILE A 1 86 ? -11.422 1.056 12.610 1.00 98.50 86 ILE A N 1
ATOM 668 C CA . ILE A 1 86 ? -11.411 2.016 11.508 1.00 98.50 86 ILE A CA 1
ATOM 669 C C . ILE A 1 86 ? -11.912 1.340 10.230 1.00 98.50 86 ILE A C 1
ATOM 671 O O . ILE A 1 86 ? -11.593 0.181 9.967 1.00 98.50 86 ILE A O 1
ATOM 675 N N . LYS A 1 87 ? -12.721 2.069 9.459 1.00 97.00 87 LYS A N 1
ATOM 676 C CA . LYS A 1 87 ? -13.287 1.600 8.192 1.00 97.00 87 LYS A CA 1
ATOM 677 C C . LYS A 1 87 ? -12.292 1.699 7.039 1.00 97.00 87 LYS A C 1
ATOM 679 O O . LYS A 1 87 ? -11.608 2.746 6.952 1.00 97.00 87 LYS A O 1
#

Nearest PDB structures (foldseek):
  3dcp-assembly2_B  TM=9.920E-01  e=2.518E-10  Listeria monocytogenes serotype 4b str. H7858
  4gx8-assembly1_A  TM=5.091E-01  e=8.621E-01  Escherichia coli K-12
  4tvu-assembly1_B  TM=3.878E-01  e=2.092E+00  Deinococcus radiodurans R1 = ATCC 13939 = DSM 20539
  8z2r-assembly2_F  TM=3.889E-01  e=2.747E+00  Deinococcus radiodurans R1 = ATCC 13939 = DSM 20539